Protein AF-A0A920U150-F1 (afdb_monomer)

Radius of gyration: 18.71 Å; Cα contacts (8 Å, |Δi|>4): 103; chains: 1; bounding box: 47×28×46 Å

pLDDT: mean 72.57, std 15.98, range [38.38, 96.56]

Structure (mmCIF, N/CA/C/O backbone):
data_AF-A0A920U150-F1
#
_entry.id   AF-A0A920U150-F1
#
loop_
_atom_site.group_PDB
_atom_site.id
_atom_site.type_symbol
_atom_site.label_atom_id
_atom_site.label_alt_id
_atom_site.label_comp_id
_atom_site.label_asym_id
_atom_site.label_entity_id
_atom_site.label_seq_id
_atom_site.pdbx_PDB_ins_code
_atom_site.Cartn_x
_atom_site.Cartn_y
_atom_site.Cartn_z
_atom_site.occupancy
_atom_site.B_iso_or_equiv
_atom_site.auth_seq_id
_atom_site.auth_comp_id
_atom_site.auth_asym_id
_atom_site.auth_atom_id
_atom_site.pdbx_PDB_model_num
ATOM 1 N N . MET A 1 1 ? 9.910 11.038 14.655 1.00 46.62 1 MET A N 1
ATOM 2 C CA . MET A 1 1 ? 8.943 11.578 13.674 1.00 46.62 1 MET A CA 1
ATOM 3 C C . MET A 1 1 ? 7.588 11.612 14.357 1.00 46.62 1 MET A C 1
ATOM 5 O O . MET A 1 1 ? 7.358 10.752 15.194 1.00 46.62 1 MET A O 1
ATOM 9 N N . ALA A 1 2 ? 6.760 12.625 14.102 1.00 52.09 2 ALA A N 1
ATOM 10 C CA . ALA A 1 2 ? 5.430 12.697 14.705 1.00 52.09 2 ALA A CA 1
ATOM 11 C C . ALA A 1 2 ? 4.531 11.612 14.096 1.00 52.09 2 ALA A C 1
ATOM 13 O O . ALA A 1 2 ? 4.550 11.421 12.881 1.00 52.09 2 ALA A O 1
ATOM 14 N N . ASP A 1 3 ? 3.789 10.899 14.937 1.00 66.62 3 ASP A N 1
ATOM 15 C CA . ASP A 1 3 ? 2.810 9.909 14.498 1.00 66.62 3 ASP A CA 1
ATOM 16 C C . ASP A 1 3 ? 1.617 10.631 13.864 1.00 66.62 3 ASP A C 1
ATOM 18 O O . ASP A 1 3 ? 0.872 11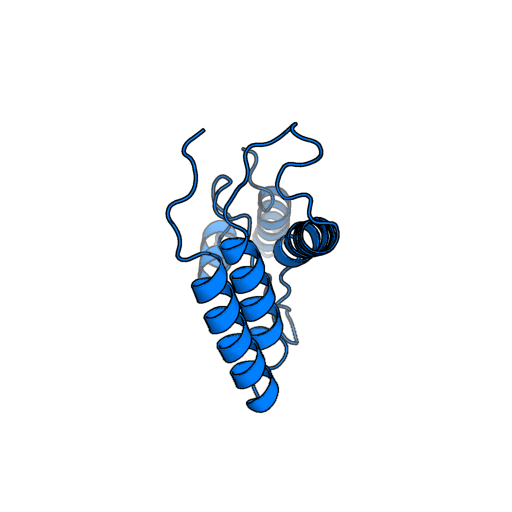.352 14.532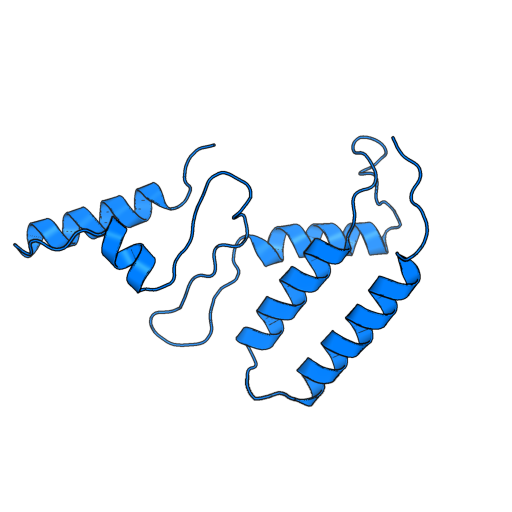 1.00 66.62 3 ASP A O 1
ATOM 22 N N . VAL A 1 4 ? 1.478 10.473 12.549 1.00 62.91 4 VAL A N 1
ATOM 23 C CA . VAL A 1 4 ? 0.485 11.181 11.731 1.00 62.91 4 VAL A CA 1
ATOM 24 C C . VAL A 1 4 ? -0.954 10.831 12.106 1.00 62.91 4 VAL A C 1
ATOM 26 O O . VAL A 1 4 ? -1.859 11.630 11.873 1.00 62.91 4 VAL A O 1
ATOM 29 N N . SER A 1 5 ? -1.176 9.672 12.728 1.00 71.44 5 SER A N 1
ATOM 30 C CA . SER A 1 5 ? -2.504 9.198 13.116 1.00 71.44 5 SER A CA 1
ATOM 31 C C . SER A 1 5 ? -2.870 9.532 14.559 1.00 71.44 5 SER A C 1
ATOM 33 O O . SER A 1 5 ? -4.009 9.301 14.969 1.00 71.44 5 SER A O 1
ATOM 35 N N . GLU A 1 6 ? -1.959 10.137 15.324 1.00 78.06 6 GLU A N 1
ATOM 36 C CA . GLU A 1 6 ? -2.210 10.535 16.710 1.00 78.06 6 GLU A CA 1
ATOM 37 C C . GLU A 1 6 ? -3.423 11.474 16.869 1.00 78.06 6 GLU A C 1
ATOM 39 O O . GLU A 1 6 ? -4.253 11.217 17.747 1.00 78.06 6 GLU A O 1
ATOM 44 N N . PRO A 1 7 ? -3.635 12.504 16.018 1.00 79.31 7 PRO A N 1
ATOM 45 C CA . PRO A 1 7 ? -4.833 13.339 16.118 1.00 79.31 7 PRO A CA 1
ATOM 46 C C . PRO A 1 7 ? -6.142 12.557 15.927 1.00 79.31 7 PRO A C 1
ATOM 48 O O . PRO A 1 7 ? -7.127 12.835 16.613 1.00 79.31 7 PRO A O 1
ATOM 51 N N . LEU A 1 8 ? -6.154 11.560 15.033 1.00 81.19 8 LEU A N 1
ATOM 52 C CA . LEU A 1 8 ? -7.331 10.729 14.755 1.00 81.19 8 LEU A CA 1
ATOM 53 C C . LEU A 1 8 ? -7.625 9.762 15.905 1.00 81.19 8 LEU A C 1
ATOM 55 O O . LEU A 1 8 ? -8.770 9.677 16.350 1.00 81.19 8 LEU A O 1
ATOM 59 N N . ARG A 1 9 ? -6.601 9.089 16.445 1.00 87.31 9 ARG A N 1
ATOM 60 C CA . ARG A 1 9 ? -6.763 8.229 17.630 1.00 87.31 9 ARG A CA 1
ATOM 61 C C . ARG A 1 9 ? -7.227 9.025 18.841 1.00 87.31 9 ARG A C 1
ATOM 63 O O . ARG A 1 9 ? -8.112 8.582 19.567 1.00 87.31 9 ARG A O 1
ATOM 70 N N . ARG A 1 10 ? -6.706 10.239 19.025 1.00 89.19 10 ARG A N 1
ATOM 71 C CA . ARG A 1 10 ? -7.151 11.126 20.103 1.00 89.19 10 ARG A CA 1
ATOM 72 C C . ARG A 1 10 ? -8.614 11.535 19.947 1.00 89.19 10 ARG A C 1
ATOM 74 O O . ARG A 1 10 ? -9.344 11.541 20.934 1.00 89.19 10 ARG A O 1
ATOM 81 N N . PHE A 1 11 ? -9.055 11.854 18.731 1.00 89.00 11 PHE A N 1
ATOM 82 C CA . PHE A 1 11 ? -10.468 12.126 18.465 1.00 89.00 11 PHE A CA 1
ATOM 83 C C . PHE A 1 11 ? -11.351 10.909 18.783 1.00 89.00 11 PHE A C 1
ATOM 85 O O . PHE A 1 11 ? -12.363 11.057 19.465 1.00 89.00 11 PHE A O 1
ATOM 92 N N . GLY A 1 12 ? -10.939 9.709 18.362 1.00 92.38 12 GLY A N 1
ATOM 93 C CA . GLY A 1 12 ? -11.641 8.465 18.686 1.00 92.38 12 GLY A CA 1
ATOM 94 C C . GLY A 1 12 ? -11.758 8.227 20.194 1.00 92.38 12 GLY A C 1
ATOM 95 O O . GLY A 1 12 ? -12.852 7.942 20.680 1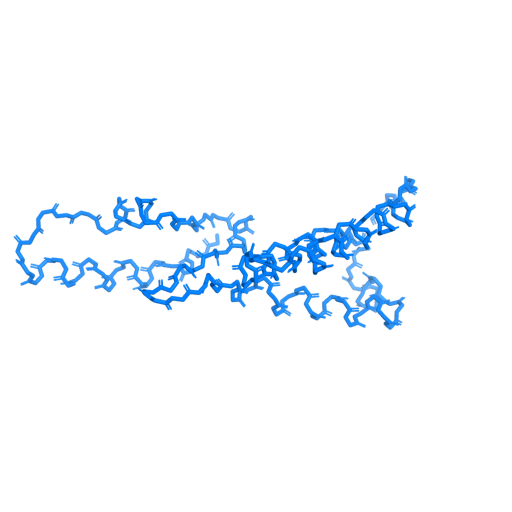.00 92.38 12 GLY A O 1
ATOM 96 N N . GLN A 1 13 ? -10.678 8.451 20.950 1.00 95.44 13 GLN A N 1
ATOM 97 C CA . GLN A 1 13 ? -10.702 8.317 22.409 1.00 95.44 13 GLN A CA 1
ATOM 98 C C . GLN A 1 13 ? -11.703 9.281 23.065 1.00 95.44 13 GLN A C 1
ATOM 100 O O . GLN A 1 13 ? -12.471 8.868 23.926 1.00 95.44 13 GLN A O 1
ATOM 105 N N . ILE A 1 14 ? -11.785 10.537 22.603 1.00 96.50 14 ILE A N 1
ATOM 106 C CA . ILE A 1 14 ? -12.768 11.513 23.114 1.00 96.50 14 ILE A CA 1
ATOM 107 C C . ILE A 1 14 ? -14.209 11.004 22.937 1.00 96.50 14 ILE A C 1
ATOM 109 O O . ILE A 1 14 ? -15.053 11.201 23.814 1.00 96.50 14 ILE A O 1
ATOM 113 N N . VAL A 1 15 ? -14.511 10.362 21.804 1.00 95.50 15 VAL A N 1
ATOM 114 C CA . VAL A 1 15 ? -15.842 9.795 21.539 1.00 95.50 15 VAL A CA 1
ATOM 115 C C . VAL A 1 15 ? -16.124 8.606 22.459 1.00 95.50 15 VAL A C 1
ATOM 117 O O . VAL A 1 15 ? -17.209 8.537 23.036 1.00 95.50 15 VAL A O 1
ATOM 120 N N . ILE A 1 16 ? -15.155 7.704 22.637 1.00 96.56 16 ILE A N 1
ATOM 121 C CA . ILE A 1 16 ? -15.262 6.543 23.535 1.00 96.56 16 ILE A CA 1
ATOM 122 C C . ILE A 1 16 ? -15.548 6.990 24.974 1.00 96.56 16 ILE A C 1
ATOM 124 O O . ILE A 1 16 ? -16.515 6.520 25.583 1.00 96.56 16 ILE A O 1
ATOM 128 N N . ASP A 1 17 ? -14.783 7.965 25.473 1.00 96.31 17 ASP A N 1
ATOM 129 C CA . ASP A 1 17 ? -14.944 8.520 26.819 1.00 96.31 17 ASP A CA 1
ATOM 130 C C . ASP A 1 17 ? -16.341 9.134 26.997 1.00 96.31 17 ASP A C 1
ATOM 132 O O . ASP A 1 17 ? -17.004 8.947 28.020 1.00 96.31 17 ASP A O 1
ATOM 136 N N . LYS A 1 18 ? -16.837 9.846 25.973 1.00 96.38 18 LYS A N 1
ATOM 137 C CA . LYS A 1 18 ? -18.166 10.472 25.996 1.00 96.38 18 LYS A CA 1
ATOM 138 C C . LYS A 1 18 ? -19.302 9.451 26.081 1.00 96.38 18 LYS A C 1
ATOM 140 O O . LYS A 1 18 ? -20.352 9.768 26.641 1.00 96.38 18 LYS A O 1
ATOM 145 N N . LEU A 1 19 ? -19.098 8.260 25.523 1.00 96.44 19 LEU A N 1
ATOM 146 C CA . LEU A 1 19 ? -20.047 7.148 25.556 1.00 96.44 19 LEU A CA 1
ATOM 147 C C . LEU A 1 19 ? -19.928 6.300 26.834 1.00 96.44 19 LEU A C 1
ATOM 149 O O . LEU A 1 19 ? -20.744 5.403 27.033 1.00 96.44 19 LEU A O 1
ATOM 153 N N . GLY A 1 20 ? -18.955 6.587 27.708 1.00 93.81 20 GLY A N 1
ATOM 154 C CA . GLY A 1 20 ? -18.738 5.858 28.959 1.00 93.81 20 GLY A CA 1
ATOM 155 C C . GLY A 1 20 ? -18.199 4.439 28.761 1.00 93.81 20 GLY A C 1
ATOM 156 O O . GLY A 1 20 ? -18.436 3.577 29.602 1.00 93.81 20 GLY A O 1
ATOM 157 N N . SER A 1 21 ? -17.525 4.178 27.638 1.00 95.94 21 SER A N 1
ATOM 158 C CA . SER A 1 21 ? -16.894 2.887 27.357 1.00 95.94 21 SER A CA 1
ATOM 159 C C . SER A 1 21 ? -15.457 2.861 27.884 1.00 95.94 21 SER A C 1
ATOM 161 O O . SER A 1 21 ? -14.750 3.858 27.812 1.00 95.94 21 SER A O 1
ATOM 163 N N . GLU A 1 22 ? -15.015 1.704 28.381 1.00 93.25 22 GLU A N 1
ATOM 164 C CA . GLU A 1 22 ? -13.632 1.469 28.832 1.00 93.25 22 GLU A CA 1
ATOM 165 C C . GLU A 1 22 ? -12.694 1.037 27.688 1.00 93.25 22 GLU A C 1
ATOM 167 O O . GLU A 1 22 ? -11.585 0.560 27.929 1.00 93.25 22 GLU A O 1
ATOM 172 N N . ALA A 1 23 ? -13.144 1.136 26.434 1.00 94.06 23 ALA A N 1
ATOM 173 C CA . ALA A 1 23 ? -12.320 0.781 25.290 1.00 94.06 23 ALA A CA 1
ATOM 174 C C . ALA A 1 23 ? -11.122 1.738 25.136 1.00 94.06 23 ALA A C 1
ATOM 176 O O . ALA A 1 23 ? -11.192 2.923 25.457 1.00 94.06 23 ALA A O 1
ATOM 177 N N . ASP A 1 24 ? -10.019 1.218 24.605 1.00 94.00 24 ASP A N 1
ATOM 178 C CA . ASP A 1 24 ? -8.827 2.005 24.294 1.00 94.00 24 ASP A CA 1
ATOM 179 C C . ASP A 1 24 ? -8.721 2.179 22.779 1.00 94.00 24 ASP A C 1
ATOM 181 O O . ASP A 1 24 ? -8.671 1.195 22.032 1.00 94.00 24 ASP A O 1
ATOM 185 N N . MET A 1 25 ? -8.692 3.430 22.313 1.00 92.44 25 MET A N 1
ATOM 186 C CA . MET A 1 25 ? -8.628 3.713 20.882 1.00 92.44 25 MET A CA 1
ATOM 187 C C . MET A 1 25 ? -7.311 3.234 20.268 1.00 92.44 25 MET A C 1
ATOM 189 O O . MET A 1 25 ? -7.303 2.851 19.105 1.00 92.44 25 MET A O 1
ATOM 193 N N . GLY A 1 26 ? -6.204 3.205 21.015 1.00 87.00 26 GLY A N 1
ATOM 194 C CA . GLY A 1 26 ? -4.933 2.665 20.525 1.00 87.00 26 GLY A CA 1
ATOM 195 C C . GLY A 1 26 ? -5.019 1.169 20.212 1.00 87.00 26 GLY A C 1
ATOM 196 O O . GLY A 1 26 ? -4.592 0.729 19.144 1.00 87.00 26 GLY A O 1
ATOM 197 N N . LYS A 1 27 ? -5.638 0.394 21.104 1.00 87.62 27 LYS A N 1
ATOM 198 C CA . LYS A 1 27 ? -5.894 -1.039 20.924 1.00 87.62 27 LYS A CA 1
ATOM 199 C C . LYS A 1 27 ? -6.873 -1.292 19.78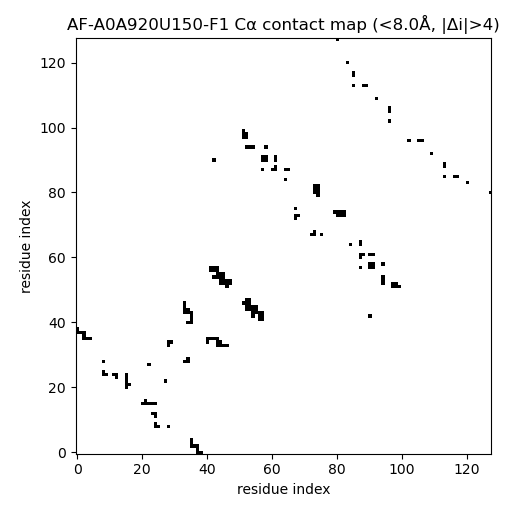1 1.00 87.62 27 LYS A C 1
ATOM 201 O O . LYS A 1 27 ? -6.580 -2.105 18.908 1.00 87.62 27 LYS A O 1
ATOM 206 N N . LEU A 1 28 ? -7.987 -0.556 19.747 1.00 87.69 28 LEU A N 1
ATOM 207 C CA . LEU A 1 28 ? -8.968 -0.645 18.662 1.00 87.69 28 LEU A CA 1
ATOM 208 C C . LEU A 1 28 ? -8.351 -0.293 17.304 1.00 87.69 28 LEU A C 1
ATOM 210 O O . LEU A 1 28 ? -8.662 -0.939 16.311 1.00 87.69 28 LEU A O 1
ATOM 214 N N . TRP A 1 29 ? -7.449 0.689 17.249 1.00 84.31 29 TRP A N 1
ATOM 215 C CA . TRP A 1 29 ? -6.735 1.064 16.025 1.00 84.31 29 TRP A CA 1
ATOM 216 C C . TRP A 1 29 ? -5.978 -0.127 15.422 1.00 84.31 29 TRP A C 1
ATOM 218 O O . TRP A 1 29 ? -6.110 -0.399 14.231 1.00 84.31 29 TRP A O 1
ATOM 228 N N . GLY A 1 30 ? -5.256 -0.882 16.256 1.00 75.94 30 GLY A N 1
ATOM 229 C CA . GLY A 1 30 ? -4.565 -2.101 15.832 1.00 75.94 30 GLY A CA 1
ATOM 230 C C . GLY A 1 30 ? -5.513 -3.253 15.482 1.00 75.94 30 GLY A C 1
ATOM 231 O O . GLY A 1 30 ? -5.280 -3.955 14.503 1.00 75.94 30 GLY A O 1
ATOM 232 N N . GLU A 1 31 ? -6.603 -3.436 16.234 1.00 77.44 31 GLU A N 1
ATOM 233 C CA . GLU A 1 31 ? -7.624 -4.459 15.943 1.00 77.44 31 GLU A CA 1
ATOM 234 C C . GLU A 1 31 ? -8.335 -4.216 14.603 1.00 77.44 31 GLU A C 1
ATOM 236 O O . GLU A 1 31 ? -8.684 -5.166 13.906 1.00 77.44 31 GLU A O 1
ATOM 241 N N . LEU A 1 32 ? -8.494 -2.949 14.214 1.00 73.25 32 LEU A N 1
ATOM 242 C CA . LEU A 1 32 ? -9.011 -2.533 12.908 1.00 73.25 32 LEU A CA 1
ATOM 243 C C . LEU A 1 32 ? -7.974 -2.661 11.776 1.00 73.25 32 LEU A C 1
ATOM 245 O O . LEU A 1 32 ? -8.281 -2.348 10.628 1.00 73.25 32 LEU 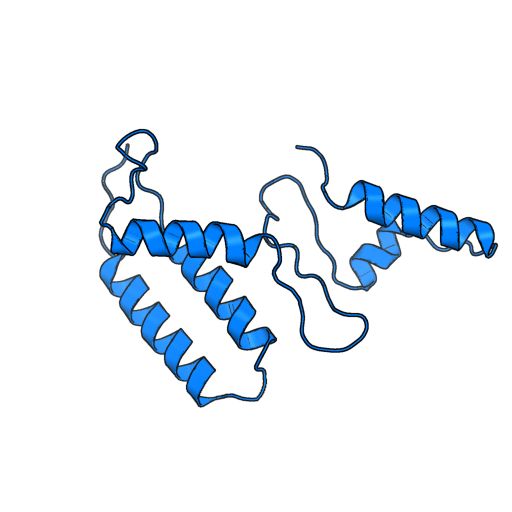A O 1
ATOM 249 N N . GLY A 1 33 ? -6.759 -3.126 12.081 1.00 66.50 33 GLY A N 1
ATOM 250 C CA . GLY A 1 33 ? -5.699 -3.363 11.104 1.00 66.50 33 GLY A CA 1
ATOM 251 C C . GLY A 1 33 ? -4.916 -2.114 10.698 1.00 66.50 33 GLY A C 1
ATOM 252 O O . GLY A 1 33 ? -4.165 -2.173 9.727 1.00 66.50 33 GLY A O 1
ATOM 253 N N . TYR A 1 34 ? -5.057 -0.994 11.413 1.00 68.69 34 TYR A N 1
ATOM 254 C CA . TYR A 1 34 ? -4.281 0.210 11.128 1.00 68.69 34 TYR A CA 1
ATOM 255 C C . TYR A 1 34 ? -2.906 0.149 11.807 1.00 68.69 34 TYR A C 1
ATOM 257 O O . TYR A 1 34 ? -2.797 0.050 13.032 1.00 68.69 34 TYR A O 1
ATOM 265 N N . THR A 1 35 ? -1.840 0.289 11.019 1.00 62.28 35 THR A N 1
ATOM 266 C CA . THR A 1 35 ? -0.454 0.362 11.501 1.00 62.28 35 THR A CA 1
ATOM 267 C C . THR A 1 35 ? 0.162 1.692 11.088 1.00 62.28 35 THR A C 1
ATOM 269 O O . THR A 1 35 ? 0.384 1.943 9.907 1.00 62.28 35 THR A O 1
ATOM 272 N N . THR A 1 36 ? 0.433 2.566 12.054 1.00 57.38 36 THR A N 1
ATOM 273 C CA . THR A 1 36 ? 1.203 3.794 11.821 1.00 57.38 36 THR A CA 1
ATOM 274 C C . THR A 1 36 ? 2.324 3.876 12.841 1.00 57.38 36 THR A C 1
ATOM 276 O O . THR A 1 36 ? 2.120 4.328 13.965 1.00 57.38 36 THR A O 1
ATOM 279 N N . GLY A 1 37 ? 3.499 3.371 12.472 1.00 53.66 37 GLY A N 1
ATOM 280 C CA . GLY A 1 37 ? 4.739 3.511 13.223 1.00 53.66 37 GLY A CA 1
ATOM 281 C C . GLY A 1 37 ? 5.643 4.651 12.737 1.00 53.66 37 GLY A C 1
ATOM 282 O O . GLY A 1 37 ? 5.333 5.424 11.830 1.00 53.66 37 GLY A O 1
ATOM 283 N N . ASN A 1 38 ? 6.821 4.743 13.363 1.00 40.59 38 ASN A N 1
ATOM 284 C CA . ASN A 1 38 ? 7.860 5.732 13.066 1.00 40.59 38 ASN A CA 1
ATOM 285 C C . ASN A 1 38 ? 8.384 5.608 11.625 1.00 40.59 38 ASN A C 1
ATOM 287 O O . ASN A 1 38 ? 9.252 4.775 11.384 1.00 40.59 38 ASN A O 1
ATOM 291 N N . GLY A 1 39 ? 7.945 6.477 10.708 1.00 39.97 39 GLY A N 1
ATOM 292 C CA . GLY A 1 39 ? 8.653 6.896 9.479 1.00 39.97 39 GLY A CA 1
ATOM 293 C C . GLY A 1 39 ? 8.952 5.846 8.398 1.00 39.97 39 GLY A C 1
ATOM 294 O O . GLY A 1 39 ? 9.188 6.217 7.254 1.00 39.97 39 GLY A O 1
ATOM 295 N N . ARG A 1 40 ? 8.947 4.556 8.739 1.00 38.38 40 ARG A N 1
ATOM 296 C CA . ARG A 1 40 ? 9.035 3.407 7.834 1.00 38.38 40 ARG A CA 1
ATOM 297 C C . ARG A 1 40 ? 7.651 2.911 7.403 1.00 38.38 40 ARG A C 1
ATOM 299 O O . ARG A 1 40 ? 7.556 2.320 6.338 1.00 38.38 40 ARG A O 1
ATOM 306 N N . ASP A 1 41 ? 6.605 3.248 8.160 1.00 44.38 41 ASP A N 1
ATOM 307 C CA . ASP A 1 41 ? 5.191 3.004 7.834 1.00 44.38 41 ASP A CA 1
ATOM 308 C C . ASP A 1 41 ? 4.570 4.215 7.121 1.00 44.38 41 ASP A C 1
ATOM 310 O O . ASP A 1 41 ? 3.540 4.748 7.525 1.00 44.38 41 ASP A O 1
ATOM 314 N N . MET A 1 42 ? 5.200 4.692 6.046 1.00 40.75 42 MET A N 1
ATOM 315 C CA . MET A 1 42 ? 4.557 5.666 5.145 1.00 40.75 42 MET A CA 1
ATOM 316 C C . MET A 1 42 ? 3.406 5.038 4.330 1.00 40.75 42 MET A C 1
ATOM 318 O O . MET A 1 42 ? 2.753 5.730 3.551 1.00 40.75 42 MET A O 1
ATOM 322 N N . THR A 1 43 ? 3.147 3.744 4.530 1.00 47.00 43 THR A N 1
ATOM 323 C CA . THR A 1 43 ? 2.078 2.954 3.919 1.00 47.00 43 THR A CA 1
ATOM 324 C C . THR A 1 43 ? 0.931 2.764 4.915 1.00 47.00 43 THR A C 1
ATOM 326 O O . THR A 1 43 ? 0.651 1.654 5.362 1.00 47.00 43 THR A O 1
ATOM 329 N N . SER A 1 44 ? 0.276 3.847 5.333 1.00 48.47 44 SER A N 1
ATOM 330 C CA . SER A 1 44 ? -0.952 3.718 6.118 1.00 48.47 44 SER A CA 1
ATOM 331 C C . SER A 1 44 ? -2.088 3.257 5.199 1.00 48.47 44 SER A C 1
ATOM 333 O O . SER A 1 44 ? -2.627 4.025 4.402 1.00 48.47 44 SER A O 1
ATOM 335 N N . ILE A 1 45 ? -2.445 1.975 5.291 1.00 51.31 45 ILE A N 1
ATOM 336 C CA . ILE A 1 45 ? -3.652 1.445 4.652 1.00 51.31 45 ILE A CA 1
ATOM 337 C C . ILE A 1 45 ? -4.838 1.924 5.480 1.00 51.31 45 ILE A C 1
ATOM 339 O O . ILE A 1 45 ? -5.011 1.505 6.626 1.00 51.31 45 ILE A O 1
ATOM 343 N N . MET A 1 46 ? -5.652 2.817 4.921 1.00 53.22 46 MET A N 1
ATOM 344 C CA . MET A 1 46 ? -6.896 3.221 5.562 1.00 53.22 46 MET A CA 1
ATOM 345 C C . MET A 1 46 ? -8.053 2.370 5.038 1.00 53.22 46 MET A C 1
ATOM 347 O O . MET A 1 46 ? -8.486 2.543 3.902 1.00 53.22 46 MET A O 1
ATOM 351 N N . TYR A 1 47 ? -8.601 1.467 5.849 1.00 52.38 47 TYR A N 1
ATOM 352 C CA . TYR A 1 47 ? -9.865 0.811 5.518 1.00 52.38 47 TYR A CA 1
ATOM 353 C C . TYR A 1 47 ? -11.008 1.835 5.500 1.00 52.38 47 TYR A C 1
ATOM 355 O O . TYR A 1 47 ? -11.177 2.625 6.431 1.00 52.38 47 TYR A O 1
ATOM 363 N N . ARG A 1 48 ? -11.818 1.840 4.434 1.00 50.50 48 ARG A N 1
ATOM 364 C CA . ARG A 1 48 ? -13.071 2.603 4.441 1.00 50.50 48 ARG A CA 1
ATOM 365 C C . ARG A 1 48 ? -14.070 1.914 5.373 1.00 50.50 48 ARG A C 1
ATOM 367 O O . ARG A 1 48 ? -14.108 0.691 5.445 1.00 50.50 48 ARG A O 1
ATOM 374 N N . MET A 1 49 ? -14.941 2.700 6.011 1.00 49.75 49 MET A N 1
ATOM 375 C CA . MET A 1 49 ? -16.143 2.174 6.686 1.00 49.75 49 MET A CA 1
ATOM 376 C C . MET A 1 49 ? -17.036 1.380 5.708 1.00 49.75 49 MET A C 1
ATOM 378 O O . MET A 1 49 ? -17.748 0.473 6.124 1.00 49.75 49 MET A O 1
ATOM 382 N N . GLU A 1 50 ? -16.970 1.707 4.411 1.00 41.34 50 GLU A N 1
ATOM 383 C CA . GLU A 1 50 ? -17.585 0.976 3.302 1.00 41.34 50 GLU A CA 1
ATOM 384 C C . GLU A 1 50 ? -16.749 1.170 2.017 1.00 41.34 50 GLU A C 1
ATOM 386 O O . GLU A 1 50 ? -16.372 2.295 1.676 1.00 41.34 50 GLU A O 1
ATOM 391 N N . GLY A 1 51 ? -16.450 0.085 1.292 1.00 52.31 51 GLY A N 1
ATOM 392 C CA . GLY A 1 51 ? -15.651 0.100 0.057 1.00 52.31 51 GLY A CA 1
ATOM 393 C C . GLY A 1 51 ? -14.166 -0.264 0.244 1.00 52.31 51 GLY A C 1
ATOM 394 O O . GLY A 1 51 ? -13.742 -0.578 1.354 1.00 52.31 51 GLY A O 1
ATOM 395 N N . PRO A 1 52 ? -13.367 -0.263 -0.841 1.00 52.50 52 PRO A N 1
ATOM 396 C CA . PRO A 1 52 ? -11.985 -0.742 -0.804 1.00 52.50 52 PRO A CA 1
ATOM 397 C C . PRO A 1 52 ? -11.044 0.187 -0.011 1.00 52.50 52 PRO A C 1
ATOM 399 O O . PRO A 1 52 ? -11.346 1.382 0.106 1.00 52.50 52 PRO A O 1
ATOM 402 N N . PRO A 1 53 ? -9.909 -0.330 0.501 1.00 61.38 53 PRO A N 1
ATOM 403 C CA . PRO A 1 53 ? -8.914 0.453 1.237 1.00 61.38 53 PRO A CA 1
ATOM 404 C C . PRO A 1 53 ? -8.383 1.674 0.464 1.00 61.38 53 PRO A C 1
ATOM 406 O O . PRO A 1 53 ? -8.331 1.682 -0.766 1.00 61.38 53 PRO A O 1
ATOM 409 N N . ILE A 1 54 ? -7.974 2.716 1.194 1.00 55.00 54 ILE A N 1
ATOM 410 C CA . ILE A 1 54 ? -7.340 3.932 0.673 1.00 55.00 54 ILE A CA 1
ATOM 411 C C . ILE A 1 54 ? -5.855 3.916 1.038 1.00 55.00 54 ILE A C 1
ATOM 413 O O . ILE A 1 54 ? -5.488 3.824 2.207 1.00 55.00 54 ILE A O 1
ATOM 417 N N . HIS A 1 55 ? -5.013 4.085 0.022 1.00 61.19 55 HIS A N 1
ATOM 418 C CA . HIS A 1 55 ? -3.558 4.187 0.123 1.00 61.19 55 HIS A CA 1
ATOM 419 C C . HIS A 1 55 ? -3.124 5.655 -0.075 1.00 61.19 55 HIS A C 1
ATOM 421 O O . HIS A 1 55 ? -2.627 6.035 -1.135 1.00 61.19 55 HIS A O 1
ATOM 427 N N . GLU A 1 56 ? -3.405 6.519 0.909 1.00 51.69 56 GLU A N 1
ATOM 428 C CA . GLU A 1 56 ? -3.444 7.986 0.717 1.00 51.69 56 GLU A CA 1
ATOM 429 C C . GLU A 1 56 ? -2.053 8.650 0.584 1.00 51.69 56 GLU A C 1
ATOM 431 O O . GLU A 1 56 ? -1.859 9.499 -0.285 1.00 51.69 56 GLU A O 1
ATOM 436 N N . GLN A 1 57 ? -1.048 8.241 1.372 1.00 53.50 57 GLN A N 1
ATOM 437 C CA . GLN A 1 57 ? 0.337 8.747 1.225 1.00 53.50 57 GLN A CA 1
ATOM 438 C C . GLN A 1 57 ? 1.166 7.967 0.192 1.00 53.50 57 GLN A C 1
ATOM 440 O O . GLN A 1 57 ? 2.101 8.506 -0.415 1.00 53.50 57 GLN A O 1
ATOM 445 N N . THR A 1 58 ? 0.799 6.709 -0.029 1.00 54.28 58 THR A N 1
ATOM 446 C CA . THR A 1 58 ? 1.463 5.773 -0.932 1.00 54.28 58 THR A CA 1
ATOM 447 C C . THR A 1 58 ? 1.381 6.233 -2.386 1.00 54.28 58 THR A C 1
ATOM 449 O O . THR A 1 58 ? 2.400 6.316 -3.067 1.00 54.28 58 THR A O 1
ATOM 452 N N . LEU A 1 59 ? 0.185 6.612 -2.848 1.00 58.38 59 LEU A N 1
ATOM 453 C CA . LEU A 1 59 ? -0.042 6.966 -4.249 1.00 58.38 59 LEU A CA 1
ATOM 454 C C . LEU A 1 59 ? 0.572 8.318 -4.620 1.00 58.38 59 LEU A C 1
ATOM 456 O O . LEU A 1 59 ? 1.201 8.418 -5.663 1.00 58.38 59 LEU A O 1
ATOM 460 N N . GLY A 1 60 ? 0.473 9.340 -3.765 1.00 61.06 60 GLY A N 1
ATOM 461 C CA . GLY A 1 60 ? 1.013 10.667 -4.089 1.00 61.06 60 GLY A CA 1
ATOM 462 C C . GLY A 1 60 ? 2.544 10.701 -4.199 1.00 61.06 60 GLY A C 1
ATOM 463 O O . GLY A 1 60 ? 3.094 11.367 -5.074 1.00 61.06 60 GLY A O 1
ATOM 464 N N . SER A 1 61 ? 3.248 9.970 -3.326 1.00 63.47 61 SER A N 1
ATOM 465 C CA . SER A 1 61 ? 4.715 9.885 -3.375 1.00 63.47 61 SER A CA 1
ATOM 466 C C . SER A 1 61 ? 5.217 8.948 -4.475 1.00 63.47 61 SER A C 1
ATOM 468 O O . SER A 1 61 ? 6.225 9.250 -5.113 1.00 63.47 61 SER A O 1
ATOM 470 N N . ALA A 1 62 ? 4.506 7.847 -4.726 1.00 66.44 62 ALA A N 1
ATOM 471 C CA . ALA A 1 62 ? 4.842 6.913 -5.789 1.00 66.44 62 ALA A CA 1
ATOM 472 C C . ALA A 1 62 ? 4.545 7.479 -7.190 1.00 66.44 62 ALA A C 1
ATOM 474 O O . ALA A 1 62 ? 5.369 7.315 -8.084 1.00 66.44 62 ALA A O 1
ATOM 475 N N . ASP A 1 63 ? 3.449 8.220 -7.371 1.00 67.81 63 ASP A N 1
ATOM 476 C CA . ASP A 1 63 ? 3.105 8.886 -8.637 1.00 67.81 63 ASP A CA 1
ATOM 477 C C . ASP A 1 63 ? 4.137 9.963 -9.001 1.00 67.81 63 A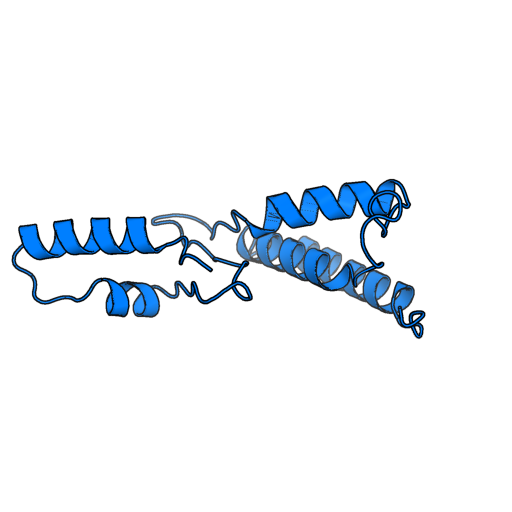SP A C 1
ATOM 479 O O . ASP A 1 63 ? 4.702 9.964 -10.094 1.00 67.81 63 ASP A O 1
ATOM 483 N N . ALA A 1 64 ? 4.507 10.809 -8.033 1.00 70.19 64 ALA A N 1
ATOM 484 C CA . ALA A 1 64 ? 5.569 11.795 -8.219 1.00 70.19 64 ALA A CA 1
ATOM 485 C C . ALA A 1 64 ? 6.929 11.159 -8.555 1.00 70.19 64 ALA A C 1
ATOM 487 O O . ALA A 1 64 ? 7.757 11.801 -9.200 1.00 70.19 64 ALA A O 1
ATOM 488 N N . MET A 1 65 ? 7.185 9.924 -8.113 1.00 70.69 65 MET A N 1
ATOM 489 C CA . MET A 1 65 ? 8.386 9.191 -8.500 1.00 70.69 65 MET A CA 1
ATOM 490 C C . MET A 1 65 ? 8.275 8.603 -9.908 1.00 70.69 65 MET A C 1
ATOM 492 O O . MET A 1 65 ? 9.212 8.755 -10.688 1.00 70.69 65 MET A O 1
ATOM 496 N N . LEU A 1 66 ? 7.154 7.965 -10.251 1.00 71.38 66 LEU A N 1
ATOM 497 C CA . LEU A 1 66 ? 6.933 7.431 -11.596 1.00 71.38 66 LEU A CA 1
ATOM 498 C C . LEU A 1 66 ? 7.111 8.513 -12.659 1.00 71.38 66 LEU A C 1
ATOM 500 O O . LEU A 1 66 ? 7.791 8.281 -13.653 1.00 71.38 66 LEU A O 1
ATOM 504 N N . LEU A 1 67 ? 6.577 9.711 -12.419 1.00 75.06 67 LEU A N 1
ATOM 505 C CA . LEU A 1 67 ? 6.762 10.849 -13.320 1.00 75.06 67 LEU A CA 1
ATOM 506 C C . LEU A 1 67 ? 8.246 11.204 -13.514 1.00 75.06 67 LEU A C 1
ATOM 508 O O . LEU A 1 67 ? 8.670 11.461 -14.633 1.00 75.06 67 LEU A O 1
ATOM 512 N N . ARG A 1 68 ? 9.068 11.130 -12.461 1.00 71.81 68 ARG A N 1
ATOM 513 C CA . ARG A 1 68 ? 10.517 11.390 -12.555 1.00 71.81 68 ARG A CA 1
ATOM 514 C C . ARG A 1 68 ? 11.278 10.293 -13.287 1.00 71.81 68 ARG A C 1
ATOM 516 O O . ARG A 1 68 ? 12.204 10.592 -14.033 1.00 71.81 68 ARG A O 1
ATOM 523 N N . LEU A 1 69 ? 10.882 9.035 -13.091 1.00 72.00 69 LEU A N 1
ATOM 524 C CA . LEU A 1 69 ? 11.431 7.907 -13.843 1.00 72.00 69 LEU A CA 1
ATOM 525 C C . LEU A 1 69 ? 11.136 8.048 -15.337 1.00 72.00 69 LEU A C 1
ATOM 527 O O . LEU A 1 69 ? 12.022 7.824 -16.155 1.00 72.00 69 LEU A O 1
ATOM 531 N N . LEU A 1 70 ? 9.915 8.465 -15.689 1.00 74.50 70 LEU A N 1
ATOM 532 C CA . LEU A 1 70 ? 9.540 8.753 -17.076 1.00 74.50 70 LEU A CA 1
ATOM 533 C C . LEU A 1 70 ? 10.363 9.904 -17.670 1.00 74.50 70 LEU A C 1
ATOM 535 O O . LEU A 1 70 ? 10.718 9.846 -18.847 1.00 74.50 70 LEU A O 1
ATOM 539 N N . ASP A 1 71 ? 10.718 10.895 -16.853 1.00 74.19 71 ASP A N 1
ATOM 540 C CA . ASP A 1 71 ? 11.598 12.003 -17.239 1.00 74.19 71 ASP A CA 1
ATOM 541 C C . ASP A 1 71 ? 13.097 11.622 -17.255 1.00 74.19 71 ASP A C 1
ATOM 543 O O . ASP A 1 71 ? 13.941 12.433 -17.643 1.00 74.19 71 ASP A O 1
ATOM 547 N N . GLY A 1 72 ? 13.451 10.391 -16.865 1.00 73.88 72 GLY A N 1
ATOM 548 C CA . GLY A 1 72 ? 14.830 9.896 -16.820 1.00 73.88 72 GLY A CA 1
ATOM 549 C C . GLY A 1 72 ? 15.680 10.467 -15.678 1.00 73.88 72 GLY A C 1
ATOM 550 O O . GLY A 1 72 ? 16.905 10.354 -15.724 1.00 73.88 72 GLY A O 1
ATOM 551 N N . ASP A 1 73 ? 15.061 11.081 -14.663 1.00 71.62 73 ASP A N 1
ATOM 552 C CA . ASP A 1 73 ? 15.747 11.709 -13.529 1.00 71.62 73 ASP A CA 1
ATOM 553 C C . ASP A 1 73 ? 15.486 10.966 -12.212 1.00 71.62 73 ASP A C 1
ATOM 555 O O . ASP A 1 73 ? 14.627 11.325 -11.404 1.00 71.62 73 ASP A O 1
ATOM 559 N N . GLU A 1 74 ? 16.297 9.942 -11.951 1.00 71.19 74 GLU A N 1
ATOM 560 C CA . GLU A 1 74 ? 16.274 9.202 -10.681 1.00 71.19 74 GLU A CA 1
ATOM 561 C C . GLU A 1 74 ? 16.886 9.992 -9.505 1.00 71.19 74 GLU A C 1
ATOM 563 O O . GLU A 1 74 ? 16.722 9.615 -8.345 1.00 71.19 74 GLU A O 1
ATOM 568 N N . SER A 1 75 ? 17.574 11.102 -9.791 1.00 65.62 75 SER A N 1
ATOM 569 C CA . SER A 1 75 ? 18.456 11.821 -8.858 1.00 65.62 75 SER A CA 1
ATOM 570 C C . SER A 1 75 ? 17.884 13.138 -8.329 1.00 65.62 75 SER A C 1
ATOM 572 O O . SER A 1 75 ? 18.526 13.826 -7.529 1.00 65.62 75 SER A O 1
ATOM 574 N N . MET A 1 76 ? 16.687 13.531 -8.779 1.00 67.25 76 MET A N 1
ATOM 575 C CA . MET A 1 76 ? 16.103 14.835 -8.454 1.00 67.25 76 MET A CA 1
ATOM 576 C C . MET A 1 76 ? 17.058 15.987 -8.792 1.00 67.25 76 MET A C 1
ATOM 578 O O . MET A 1 76 ? 17.411 16.797 -7.927 1.00 67.25 76 MET A O 1
ATOM 582 N N . GLY A 1 77 ? 17.539 16.022 -10.032 1.00 68.25 77 GLY A N 1
ATOM 583 C CA . GLY A 1 77 ? 18.529 16.994 -10.489 1.00 68.25 77 GLY A CA 1
ATOM 584 C C . GLY A 1 77 ? 19.857 16.906 -9.730 1.00 68.25 77 GLY A C 1
ATOM 585 O O . GLY A 1 77 ? 20.475 17.937 -9.466 1.00 68.25 77 GLY A O 1
ATOM 586 N N . GLY A 1 78 ? 20.268 15.700 -9.324 1.00 70.56 78 GLY A N 1
ATOM 587 C CA . GLY A 1 78 ? 21.502 15.436 -8.575 1.00 70.56 78 GLY A CA 1
ATOM 588 C C . GLY A 1 78 ? 21.463 15.826 -7.094 1.00 70.56 78 GLY A C 1
ATOM 589 O O . GLY A 1 78 ? 22.509 15.888 -6.454 1.00 70.56 78 GLY A O 1
ATOM 590 N N . THR A 1 79 ? 20.286 16.131 -6.539 1.00 64.81 79 THR A N 1
ATOM 591 C CA . THR A 1 79 ? 20.141 16.520 -5.121 1.00 64.81 79 THR A CA 1
ATOM 592 C C . THR A 1 79 ? 19.871 15.340 -4.191 1.00 64.81 79 THR A C 1
ATOM 594 O O . THR A 1 79 ? 19.910 15.500 -2.967 1.00 64.81 79 THR A O 1
ATOM 597 N N . LYS A 1 80 ? 19.578 14.165 -4.752 1.00 61.31 80 LYS A N 1
ATOM 598 C CA . LYS A 1 80 ? 19.368 12.916 -4.024 1.00 61.31 80 LYS A CA 1
ATOM 599 C C . LYS A 1 80 ? 20.106 11.783 -4.715 1.00 61.31 80 LYS A C 1
ATOM 601 O O . LYS A 1 80 ? 20.151 11.743 -5.942 1.00 61.31 80 LYS A O 1
ATOM 606 N N . GLU A 1 81 ? 20.608 10.850 -3.914 1.00 62.03 81 GLU A N 1
ATOM 607 C CA . GLU A 1 81 ? 21.179 9.626 -4.462 1.00 62.03 81 GLU A CA 1
ATOM 608 C C . GLU A 1 81 ? 20.104 8.800 -5.183 1.00 62.03 81 GLU A C 1
ATOM 610 O O . GLU A 1 81 ? 18.951 8.767 -4.718 1.00 62.03 81 GLU A O 1
ATOM 615 N N . PRO A 1 82 ? 20.448 8.142 -6.307 1.00 63.84 82 PRO A N 1
ATOM 616 C CA . PRO A 1 82 ? 19.533 7.266 -7.025 1.00 63.84 82 PRO A CA 1
ATOM 617 C C . PRO A 1 82 ? 19.050 6.145 -6.103 1.00 63.84 82 PRO A C 1
ATOM 619 O O . PRO A 1 82 ? 19.807 5.263 -5.697 1.00 63.84 82 PRO A O 1
ATOM 622 N N . TYR A 1 83 ? 17.767 6.160 -5.759 1.00 64.69 83 TYR A N 1
ATOM 623 C CA . TYR A 1 83 ? 17.179 5.153 -4.882 1.00 64.69 83 TYR A CA 1
ATOM 624 C C . TYR A 1 83 ? 16.394 4.114 -5.679 1.00 64.69 83 TYR A C 1
ATOM 626 O O . TYR A 1 83 ? 16.095 4.300 -6.858 1.00 64.69 83 TYR A O 1
ATOM 634 N N . ASP A 1 84 ? 16.111 2.970 -5.065 1.00 70.56 84 ASP A N 1
ATOM 635 C CA . ASP A 1 84 ? 15.426 1.864 -5.730 1.00 70.56 84 ASP A CA 1
ATOM 636 C C . ASP A 1 84 ? 13.933 2.168 -5.962 1.00 70.56 84 ASP A C 1
ATOM 638 O O . ASP A 1 84 ? 13.174 2.231 -4.989 1.00 70.56 84 ASP A O 1
ATOM 642 N N . PRO A 1 85 ? 13.477 2.337 -7.220 1.00 71.69 85 PRO A N 1
ATOM 643 C CA . PRO A 1 85 ? 12.089 2.653 -7.524 1.00 71.69 85 PRO A CA 1
ATOM 644 C C . PRO A 1 85 ? 11.129 1.498 -7.272 1.00 71.69 85 PRO A C 1
ATOM 646 O O . PRO A 1 85 ? 9.919 1.729 -7.210 1.00 71.69 85 PRO A O 1
ATOM 649 N N . ARG A 1 86 ? 11.629 0.263 -7.116 1.00 73.19 86 ARG A N 1
ATOM 650 C CA . ARG A 1 86 ? 10.790 -0.935 -6.958 1.00 73.19 86 ARG A CA 1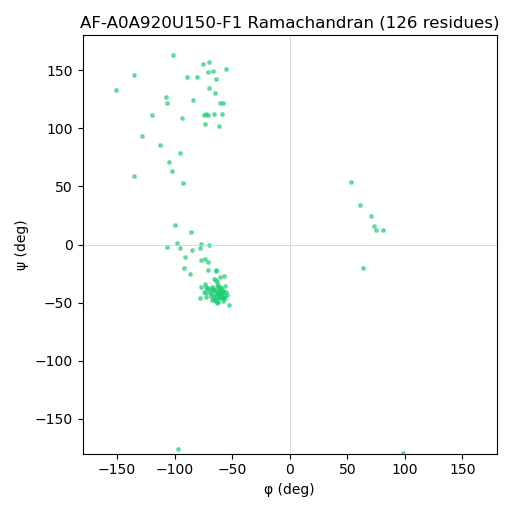
ATOM 651 C C . ARG A 1 86 ? 9.824 -0.807 -5.794 1.00 73.19 86 ARG A C 1
ATOM 653 O O . ARG A 1 86 ? 8.679 -1.234 -5.904 1.00 73.19 86 ARG A O 1
ATOM 660 N N . ILE A 1 87 ? 10.249 -0.144 -4.716 1.00 70.75 87 ILE A N 1
ATOM 661 C CA . ILE A 1 87 ? 9.392 0.080 -3.552 1.00 70.75 87 ILE A CA 1
ATOM 662 C C . ILE A 1 87 ? 8.119 0.846 -3.927 1.00 70.75 87 ILE A C 1
ATOM 664 O O . ILE A 1 87 ? 7.041 0.473 -3.489 1.00 70.75 87 ILE A O 1
ATOM 668 N N . HIS A 1 88 ? 8.202 1.858 -4.793 1.00 72.88 88 HIS A N 1
ATOM 669 C CA . HIS A 1 88 ? 7.032 2.634 -5.208 1.00 72.88 88 HIS A CA 1
ATOM 670 C C . HIS A 1 88 ? 6.132 1.868 -6.168 1.00 72.88 88 HIS A C 1
ATOM 672 O O . HIS A 1 88 ? 4.913 2.010 -6.097 1.00 72.88 88 HIS A O 1
ATOM 678 N N . PHE A 1 89 ? 6.711 1.036 -7.032 1.00 76.06 89 PHE A N 1
ATOM 679 C CA . PHE A 1 89 ? 5.924 0.200 -7.930 1.00 76.06 89 PHE A CA 1
ATOM 680 C C . PHE A 1 89 ? 5.112 -0.847 -7.155 1.00 76.06 89 PHE A C 1
ATOM 682 O O . PHE A 1 89 ? 3.913 -0.972 -7.385 1.00 76.06 89 PHE A O 1
ATOM 689 N N . VAL A 1 90 ? 5.729 -1.530 -6.182 1.00 79.25 90 VAL A N 1
ATOM 690 C CA . VAL A 1 90 ? 5.042 -2.478 -5.282 1.00 79.25 90 VAL A CA 1
ATOM 691 C C . VAL A 1 90 ? 3.901 -1.789 -4.533 1.00 79.25 90 VAL A C 1
ATOM 693 O O . VAL A 1 90 ? 2.777 -2.275 -4.509 1.00 79.25 90 VAL A O 1
ATOM 696 N N . LEU A 1 91 ? 4.174 -0.601 -4.002 1.00 74.12 91 LEU A N 1
ATOM 697 C CA . LEU A 1 91 ? 3.207 0.219 -3.286 1.00 74.12 91 LEU A CA 1
ATOM 698 C C . LEU A 1 91 ? 1.992 0.632 -4.139 1.00 74.12 91 LEU A C 1
ATOM 700 O O . LEU A 1 91 ? 0.857 0.597 -3.664 1.00 74.12 91 LEU A O 1
ATOM 704 N N . ILE A 1 92 ? 2.210 1.006 -5.403 1.00 75.62 92 ILE A N 1
ATOM 705 C CA . ILE A 1 92 ? 1.125 1.293 -6.351 1.00 75.62 92 ILE A CA 1
ATOM 706 C C . ILE A 1 92 ? 0.362 0.013 -6.685 1.00 75.62 92 ILE A C 1
ATOM 708 O O . ILE A 1 92 ? -0.866 0.005 -6.636 1.00 75.62 92 ILE A O 1
ATOM 712 N N . ARG A 1 93 ? 1.076 -1.068 -7.007 1.00 83.00 93 ARG A N 1
ATOM 713 C CA . ARG A 1 93 ? 0.486 -2.368 -7.335 1.00 83.00 93 ARG A CA 1
ATOM 714 C C . ARG A 1 93 ? -0.479 -2.828 -6.246 1.00 83.00 93 ARG A C 1
ATOM 716 O O . ARG A 1 93 ? -1.626 -3.132 -6.563 1.00 83.00 93 ARG A O 1
ATOM 723 N N . ASP A 1 94 ? -0.038 -2.836 -4.992 1.00 79.88 94 ASP A N 1
ATOM 724 C CA . ASP A 1 94 ? -0.848 -3.304 -3.865 1.00 79.88 94 ASP A CA 1
ATOM 725 C C . ASP A 1 94 ? -2.122 -2.457 -3.722 1.00 79.88 94 ASP A C 1
ATOM 727 O O . ASP A 1 94 ? -3.221 -2.996 -3.585 1.00 79.88 94 ASP A O 1
ATOM 731 N N . ALA A 1 95 ? -2.014 -1.136 -3.905 1.00 75.31 95 ALA A N 1
ATOM 732 C CA . ALA A 1 95 ? -3.169 -0.245 -3.897 1.00 75.31 95 ALA A CA 1
ATOM 733 C C . ALA A 1 95 ? -4.185 -0.544 -5.011 1.00 75.31 95 ALA A C 1
ATOM 735 O O . ALA A 1 95 ? -5.397 -0.505 -4.779 1.00 75.31 95 ALA A O 1
ATOM 736 N N . TYR A 1 96 ? -3.715 -0.853 -6.222 1.00 77.06 96 TYR A N 1
ATOM 737 C CA . TYR A 1 96 ? -4.592 -1.202 -7.340 1.00 77.06 96 TYR A CA 1
ATOM 738 C C . TYR A 1 96 ? -5.223 -2.591 -7.184 1.00 77.06 96 TYR A C 1
ATOM 740 O O . TYR A 1 96 ? -6.393 -2.752 -7.544 1.00 77.06 96 TYR A O 1
ATOM 748 N N . ILE A 1 97 ? -4.495 -3.565 -6.631 1.00 84.12 97 ILE A N 1
ATOM 749 C CA . ILE A 1 97 ? -5.007 -4.909 -6.322 1.00 84.12 97 ILE A CA 1
ATOM 750 C C . ILE A 1 97 ? -6.125 -4.820 -5.279 1.00 84.12 97 ILE A C 1
ATOM 752 O O . ILE A 1 97 ? -7.228 -5.313 -5.528 1.00 84.12 97 ILE A O 1
ATOM 756 N N . ASP A 1 98 ? -5.880 -4.118 -4.170 1.00 76.69 98 ASP A N 1
ATOM 757 C CA . ASP A 1 98 ? -6.851 -3.931 -3.085 1.00 76.69 98 ASP A CA 1
ATOM 758 C C . ASP A 1 98 ? -8.117 -3.202 -3.554 1.00 76.69 98 ASP A C 1
ATOM 760 O O . ASP A 1 98 ? -9.231 -3.52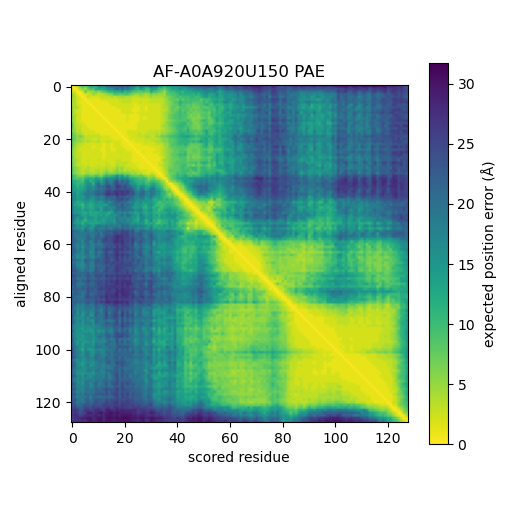2 -3.131 1.00 76.69 98 ASP A O 1
ATOM 764 N N . ALA A 1 99 ? -7.965 -2.225 -4.454 1.00 74.25 99 ALA A N 1
ATOM 765 C CA . ALA A 1 99 ? -9.087 -1.500 -5.039 1.00 74.25 99 ALA A CA 1
ATOM 766 C C . ALA A 1 99 ? -9.912 -2.343 -6.027 1.00 74.25 99 ALA A C 1
ATOM 768 O O . ALA A 1 99 ? -11.076 -2.023 -6.277 1.00 74.25 99 ALA A O 1
ATOM 769 N N . ASN A 1 100 ? -9.333 -3.412 -6.583 1.00 79.00 100 ASN A N 1
ATOM 770 C CA . ASN A 1 100 ? -9.926 -4.215 -7.652 1.00 79.00 100 ASN A CA 1
ATOM 771 C C . ASN A 1 100 ? -9.774 -5.727 -7.385 1.00 79.00 100 ASN A C 1
ATOM 773 O O . ASN A 1 100 ? -9.209 -6.440 -8.219 1.00 79.00 100 ASN A O 1
ATOM 777 N N . PRO A 1 101 ? -10.302 -6.266 -6.270 1.00 82.69 101 PRO A N 1
ATOM 778 C CA . PRO A 1 101 ? -9.975 -7.619 -5.806 1.00 82.69 101 PRO A CA 1
ATOM 779 C C . PRO A 1 101 ? -10.421 -8.746 -6.753 1.00 82.69 101 PRO A C 1
ATOM 781 O O . PRO A 1 101 ? -9.886 -9.846 -6.692 1.00 82.69 101 PRO A O 1
ATOM 784 N N . GLY A 1 102 ? -11.400 -8.497 -7.630 1.00 89.69 102 GLY A N 1
ATOM 785 C CA . GLY A 1 102 ? -11.908 -9.484 -8.593 1.00 89.69 102 GLY A CA 1
ATOM 786 C C . GLY A 1 102 ? -11.333 -9.372 -10.008 1.00 89.69 102 GLY A C 1
ATOM 787 O O . GLY A 1 102 ? -11.765 -10.113 -10.890 1.00 89.69 102 GLY A O 1
ATOM 788 N N . ASN A 1 103 ? -10.420 -8.431 -10.268 1.00 92.44 103 ASN A N 1
ATOM 789 C CA . ASN A 1 103 ? -9.907 -8.176 -11.613 1.00 92.44 103 ASN A CA 1
ATOM 790 C C . ASN A 1 103 ? -8.596 -8.934 -11.867 1.00 92.44 103 ASN A C 1
ATOM 792 O O . ASN A 1 103 ? -7.518 -8.346 -11.831 1.00 92.44 103 ASN A O 1
ATOM 796 N N . ALA A 1 104 ? -8.707 -10.233 -12.157 1.00 94.44 104 ALA A N 1
ATOM 797 C CA . ALA A 1 104 ? -7.550 -11.099 -12.405 1.00 94.44 104 ALA A CA 1
ATOM 798 C C . ALA A 1 104 ? -6.630 -10.566 -13.518 1.00 94.44 104 ALA A C 1
ATOM 800 O O . ALA A 1 104 ? -5.422 -10.535 -13.343 1.00 94.44 104 ALA A O 1
ATOM 801 N N . ALA A 1 105 ? -7.191 -10.042 -14.614 1.00 93.56 105 ALA A N 1
ATOM 802 C CA . ALA A 1 105 ? -6.395 -9.499 -15.717 1.00 93.56 105 ALA A CA 1
ATOM 803 C C . ALA A 1 105 ? -5.542 -8.286 -15.300 1.00 93.56 105 ALA A C 1
ATOM 805 O O . ALA A 1 105 ? -4.428 -8.117 -15.789 1.00 93.56 105 ALA A O 1
ATOM 806 N N . LEU A 1 106 ? -6.053 -7.438 -14.401 1.00 88.38 106 LEU A N 1
ATOM 807 C CA . LEU A 1 106 ? -5.274 -6.336 -13.833 1.00 88.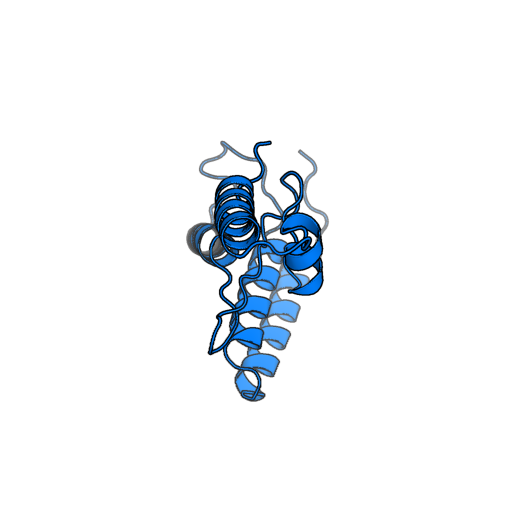38 106 LEU A CA 1
ATOM 808 C C . LEU A 1 106 ? -4.168 -6.854 -12.910 1.00 88.38 106 LEU A C 1
ATOM 810 O O . LEU A 1 106 ? -3.066 -6.315 -12.938 1.00 88.38 106 LEU A O 1
ATOM 814 N N . HIS A 1 107 ? -4.466 -7.861 -12.088 1.00 91.75 107 HIS A N 1
ATOM 815 C CA . HIS A 1 107 ? -3.487 -8.448 -11.168 1.00 91.75 107 HIS A CA 1
ATOM 816 C C . HIS A 1 107 ? -2.335 -9.074 -11.953 1.00 91.75 107 HIS A C 1
ATOM 818 O O . HIS A 1 107 ? -1.186 -8.712 -11.717 1.00 91.75 107 HIS A O 1
ATOM 824 N N . ASP A 1 108 ? -2.656 -9.898 -12.953 1.00 93.44 108 ASP A N 1
ATOM 825 C CA . ASP A 1 108 ? -1.679 -10.527 -13.843 1.00 93.44 108 ASP A CA 1
ATOM 826 C C . ASP A 1 108 ? -0.822 -9.465 -14.549 1.00 93.44 108 ASP A C 1
ATOM 828 O O . ASP A 1 108 ? 0.403 -9.547 -14.548 1.00 93.44 108 ASP A O 1
ATOM 832 N N . TRP A 1 109 ? -1.448 -8.406 -15.078 1.00 93.62 109 TRP A N 1
ATOM 833 C CA . TRP A 1 109 ? -0.720 -7.308 -15.715 1.00 93.62 109 TRP A CA 1
ATOM 834 C C . TRP A 1 109 ? 0.236 -6.600 -14.743 1.00 93.62 109 TRP A C 1
ATOM 836 O O . TRP A 1 109 ? 1.376 -6.310 -15.105 1.00 93.62 109 TRP A O 1
ATOM 846 N N . LEU A 1 110 ? -0.187 -6.318 -13.507 1.00 89.50 110 LEU A N 1
ATOM 847 C CA . LEU A 1 110 ? 0.674 -5.682 -12.504 1.00 89.50 110 LEU A CA 1
ATOM 848 C C . LEU A 1 110 ? 1.856 -6.580 -12.109 1.00 89.50 110 LEU A C 1
ATOM 850 O O . LEU A 1 110 ? 2.970 -6.077 -11.954 1.00 89.50 110 LEU A O 1
ATOM 854 N N . ASP A 1 111 ? 1.629 -7.886 -11.983 1.00 88.88 111 ASP A N 1
ATOM 855 C CA . ASP A 1 111 ? 2.664 -8.873 -11.658 1.00 88.88 111 ASP A CA 1
ATOM 856 C C . ASP A 1 111 ? 3.682 -9.032 -12.795 1.00 88.88 111 ASP A C 1
ATOM 858 O O . ASP A 1 111 ? 4.893 -9.041 -12.558 1.00 88.88 111 ASP A O 1
ATOM 862 N N . GLU A 1 112 ? 3.214 -9.079 -14.044 1.00 91.69 112 GLU A N 1
ATOM 863 C CA . GLU A 1 112 ? 4.077 -9.104 -15.228 1.00 91.69 112 GLU A CA 1
ATOM 864 C C . GLU A 1 112 ? 4.960 -7.852 -15.307 1.00 91.69 112 GLU A C 1
ATOM 866 O O . GLU A 1 112 ? 6.169 -7.949 -15.533 1.00 91.69 112 GLU A O 1
ATOM 871 N N . ASN A 1 113 ? 4.386 -6.669 -15.068 1.00 88.44 113 ASN A N 1
ATOM 872 C CA . ASN A 1 113 ? 5.151 -5.423 -15.078 1.00 88.44 113 ASN A CA 1
ATOM 873 C C . ASN A 1 113 ? 6.155 -5.352 -13.921 1.00 88.44 113 ASN A C 1
ATOM 875 O O . ASN A 1 113 ? 7.269 -4.874 -14.136 1.00 88.44 113 ASN A O 1
ATOM 879 N N . LEU A 1 114 ? 5.815 -5.868 -12.732 1.00 85.25 114 LEU A N 1
ATOM 880 C CA . LEU A 1 114 ? 6.766 -5.965 -11.621 1.00 85.25 114 LEU A CA 1
ATOM 881 C C . LEU A 1 114 ? 7.972 -6.830 -12.010 1.00 85.25 114 LEU A C 1
ATOM 883 O O . LEU A 1 114 ? 9.107 -6.433 -11.761 1.00 85.25 114 LEU A O 1
ATOM 887 N N . SER A 1 115 ? 7.746 -7.957 -12.691 1.00 86.56 115 SER A N 1
ATOM 888 C CA . SER A 1 115 ? 8.832 -8.822 -13.167 1.00 86.56 115 SER A CA 1
ATOM 889 C C . SER A 1 115 ? 9.748 -8.123 -14.178 1.00 86.56 115 SER A C 1
ATOM 891 O O . SER A 1 115 ? 10.973 -8.263 -14.104 1.00 86.56 115 SER A O 1
ATOM 893 N N . VAL A 1 116 ? 9.182 -7.334 -15.098 1.00 86.62 116 VAL A N 1
ATOM 894 C CA . VAL A 1 116 ? 9.974 -6.502 -16.018 1.00 86.62 116 VAL A CA 1
ATOM 895 C C . VAL A 1 116 ? 10.799 -5.486 -15.232 1.00 86.62 116 VAL A C 1
ATOM 897 O O . VAL A 1 116 ? 11.998 -5.346 -15.480 1.00 86.62 116 VAL A O 1
ATOM 900 N N . PHE A 1 117 ? 10.188 -4.819 -14.257 1.00 81.06 117 PHE A N 1
ATOM 901 C CA . PHE A 1 117 ? 10.846 -3.817 -13.428 1.00 81.06 117 PHE A CA 1
ATOM 902 C C . PHE A 1 117 ? 12.008 -4.420 -12.625 1.00 81.06 117 PHE A C 1
ATOM 904 O O . PHE A 1 117 ? 13.118 -3.889 -12.643 1.00 81.06 117 PHE A O 1
ATOM 911 N N . ASP A 1 118 ? 11.800 -5.589 -12.016 1.00 82.00 118 ASP A N 1
ATOM 912 C CA . ASP A 1 118 ? 12.850 -6.343 -11.332 1.00 82.00 118 ASP A CA 1
ATOM 913 C C . ASP A 1 118 ? 14.011 -6.689 -12.264 1.00 82.00 118 ASP A C 1
ATOM 915 O O . ASP A 1 118 ? 15.165 -6.570 -11.860 1.00 82.00 118 ASP A O 1
ATOM 919 N N . SER A 1 119 ? 13.730 -7.063 -13.517 1.00 85.19 119 SER A N 1
ATOM 920 C CA . SER A 1 119 ? 14.775 -7.383 -14.496 1.00 85.19 119 SER A CA 1
ATOM 921 C C . SER A 1 119 ? 15.616 -6.166 -14.896 1.00 85.19 119 SER A C 1
ATOM 923 O O . SER A 1 119 ? 16.835 -6.280 -15.026 1.00 85.19 119 SER A O 1
ATOM 925 N N . VAL A 1 120 ? 14.990 -4.992 -15.039 1.00 82.44 120 VAL A N 1
ATOM 926 C CA . VAL A 1 120 ? 15.675 -3.731 -15.369 1.00 82.44 120 VAL A CA 1
ATOM 927 C C . VAL A 1 120 ? 16.588 -3.301 -14.222 1.00 82.44 120 VAL A C 1
ATOM 929 O O . VAL A 1 120 ? 17.707 -2.846 -14.455 1.00 82.44 120 VAL A O 1
ATOM 932 N N . TYR A 1 121 ? 16.142 -3.498 -12.981 1.00 76.06 121 TYR A N 1
ATOM 933 C CA . TYR A 1 121 ? 16.860 -3.087 -11.775 1.00 76.06 121 TYR A CA 1
ATOM 934 C C . TYR A 1 121 ? 17.643 -4.222 -11.091 1.00 76.06 121 TYR A C 1
ATOM 936 O O . TYR A 1 121 ? 18.042 -4.080 -9.936 1.00 76.06 121 TYR A O 1
ATOM 944 N N . ALA A 1 122 ? 17.895 -5.332 -11.795 1.00 77.06 122 ALA A N 1
ATOM 945 C CA . ALA A 1 122 ? 18.624 -6.495 -11.278 1.00 77.06 122 ALA A CA 1
ATOM 946 C C . ALA A 1 122 ? 20.153 -6.310 -11.205 1.00 77.06 122 ALA A C 1
ATOM 948 O O . ALA A 1 122 ? 20.836 -7.148 -10.617 1.00 77.06 122 ALA A O 1
ATOM 949 N N . GLY A 1 123 ? 20.703 -5.268 -11.837 1.00 71.56 123 GLY A N 1
ATOM 950 C CA . GLY A 1 123 ? 22.142 -4.996 -11.835 1.00 71.56 123 GLY A CA 1
ATOM 951 C C . GLY A 1 123 ? 22.654 -4.423 -10.510 1.00 71.56 123 GLY A C 1
ATOM 952 O O . GLY A 1 123 ? 21.906 -3.776 -9.775 1.00 71.56 123 GLY A O 1
ATOM 953 N N . ASP A 1 124 ? 23.949 -4.615 -10.238 1.00 60.19 124 ASP A N 1
ATOM 954 C CA . ASP A 1 124 ? 24.640 -3.929 -9.143 1.00 60.19 124 ASP A CA 1
ATOM 955 C C . ASP A 1 124 ? 24.572 -2.416 -9.372 1.00 60.19 124 ASP A C 1
ATOM 957 O O . ASP A 1 124 ? 25.002 -1.901 -10.411 1.00 60.19 124 ASP A O 1
ATOM 961 N N . ARG A 1 125 ? 23.999 -1.698 -8.407 1.00 57.00 125 ARG A N 1
ATOM 962 C CA . ARG A 1 125 ? 23.940 -0.239 -8.452 1.00 57.00 125 ARG A CA 1
ATOM 963 C C . ARG A 1 125 ? 25.280 0.336 -7.996 1.00 57.00 125 ARG A C 1
ATOM 965 O O . ARG A 1 125 ? 25.895 -0.235 -7.098 1.00 57.00 125 ARG A O 1
ATOM 972 N N . PRO A 1 126 ? 25.743 1.452 -8.583 1.00 46.69 126 PRO A N 1
ATOM 973 C CA . PRO A 1 126 ? 26.874 2.174 -8.025 1.00 46.69 126 PRO A CA 1
ATOM 974 C C . PRO A 1 126 ? 26.539 2.569 -6.583 1.00 46.69 126 PRO A C 1
ATOM 976 O O . PRO A 1 126 ? 25.536 3.241 -6.353 1.00 46.69 126 PRO A O 1
ATOM 979 N N . ASP A 1 127 ? 27.355 2.130 -5.627 1.00 41.19 127 ASP A N 1
ATOM 980 C CA . ASP A 1 127 ? 27.338 2.686 -4.278 1.00 41.19 127 ASP A CA 1
ATOM 981 C C . ASP A 1 127 ? 27.807 4.143 -4.349 1.00 41.19 127 ASP A C 1
ATOM 983 O O . ASP A 1 127 ? 28.985 4.399 -4.616 1.00 41.19 127 ASP A O 1
ATOM 987 N N . SER A 1 128 ? 26.907 5.080 -4.075 1.00 41.28 128 SER A N 1
ATOM 988 C CA . SER A 1 128 ? 27.184 6.355 -3.396 1.00 41.28 128 SER A CA 1
ATOM 989 C C . SER A 1 128 ? 25.868 7.063 -3.172 1.00 41.28 128 SER A C 1
ATOM 991 O O . SER A 1 128 ? 25.148 7.161 -4.184 1.00 41.28 128 SER A O 1
#

Sequence (128 aa):
MADVSEPLRRFGQIVIDKLGSEADMGKLWGELGYTTGNGRDMTSIMYRMEGPPIHEQTLGSADAMLLRLLDGDESMGGTKEPYDPRIHFVLIRDAYIDANPGNAALHDWLDENLSVFDSVYAGDRPDS

Mean predicted aligned error: 13.2 Å

Foldseek 3Di:
DDQPCVVVLVVVVVVCVVVVHPDRSVVVCVVVVFDTDPPVPLQGFADDPDAFTDRDSLCVVLVVCVVCVVVVHQCVVVVRDRDQSLVSLVSVLVRVCRRCVPCVVSNVVSVVVSVVSCVVVVDDDDDD

Solvent-accessible surface area (backbone atoms only — not comparable to full-atom values): 7633 Å² total; per-residue (Å²): 120,85,60,85,58,51,68,58,43,51,52,48,36,56,53,36,56,74,72,71,48,90,74,52,38,72,60,50,38,48,75,72,65,45,57,75,56,76,82,77,39,59,64,44,58,40,72,43,100,73,70,56,54,42,49,68,59,40,46,61,57,27,50,61,44,51,56,29,54,76,70,71,42,65,21,68,90,76,77,42,64,72,66,78,62,63,63,38,53,51,50,45,45,54,47,54,40,58,60,40,80,84,43,60,72,59,46,54,51,48,53,53,50,48,54,52,50,51,63,74,65,64,62,90,71,83,89,112

Secondary structure (DSSP, 8-state):
---TTHHHHHHHHHHHHHTT----HHHHHHHTT----SSS----EE--SSSS-EEHHHHHHHHHHHHHHHTT-TTTTTTS----THHHHHHHHHHHHHH-TT-HHHHHHHHHHHHHHHHHT-SPPP--